Protein AF-A0A3B8W737-F1 (afdb_monomer)

Mean predicted aligned error: 5.56 Å

pLDDT: mean 86.12, std 14.9, range [47.5, 97.19]

Secondary structure (DSSP, 8-state):
---THHHHHHHHHHHHHHHHHHHHHH---HHHHHHHHHHHSSHHHHHHHH--

Radius of gyration: 12.67 Å; Cα contacts (8 Å, |Δi|>4): 26; chains: 1; bounding box: 25×18×40 Å

Sequence (52 aa):
GNRMVDMQLTNQKLVNRGVRMLMQELQVDEAEAERLLALHGSVRHVLDAHRG

Foldseek 3Di:
DDDCPVVVVVVVVVLQVLLVVCCVVVVDDSVVSNVLCVVQVGSVSSVVVVVD

Solvent-accessible surface area (backbone atoms only — not comparable to full-atom values): 2990 Å² total; per-residue (Å²): 136,91,61,70,65,65,52,55,57,46,49,53,52,52,50,55,51,42,26,54,49,41,20,69,76,67,72,44,53,67,71,56,22,45,50,44,36,68,74,50,72,34,62,64,49,40,53,54,63,70,73,101

Nearest PDB structures (foldseek):
  4g3o-assembly1_A  TM=7.454E-01  e=4.875E+00  Homo sapiens

Structure (mmCIF, N/CA/C/O backbone):
data_AF-A0A3B8W737-F1
#
_entry.id   AF-A0A3B8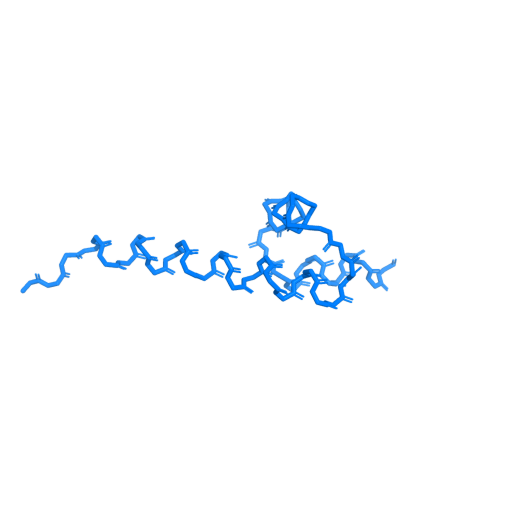W737-F1
#
loop_
_atom_site.group_PDB
_atom_site.id
_atom_site.type_symbol
_atom_site.label_atom_id
_atom_site.label_alt_id
_atom_site.label_comp_id
_atom_site.label_asym_id
_atom_site.label_entity_id
_atom_site.label_seq_id
_atom_site.pdbx_PDB_ins_code
_atom_site.Cartn_x
_atom_site.Cartn_y
_atom_site.Cartn_z
_atom_site.occupancy
_atom_site.B_iso_or_equiv
_atom_site.auth_seq_id
_atom_site.auth_comp_id
_atom_site.auth_asym_id
_atom_site.auth_atom_id
_atom_site.pdbx_PDB_model_num
ATOM 1 N N . GLY A 1 1 ? -9.602 -4.773 31.144 1.00 51.53 1 GLY A N 1
ATOM 2 C CA . GLY A 1 1 ? -9.385 -5.907 30.231 1.00 51.53 1 GLY A CA 1
ATOM 3 C C . GLY A 1 1 ? -9.525 -5.422 28.809 1.00 51.53 1 GLY A C 1
ATOM 4 O O . GLY A 1 1 ? -10.651 -5.315 28.345 1.00 51.53 1 GLY A O 1
ATOM 5 N N . ASN A 1 2 ? -8.415 -5.096 28.145 1.00 47.50 2 ASN A N 1
ATOM 6 C CA . ASN A 1 2 ? -8.444 -4.692 26.739 1.00 47.50 2 ASN A CA 1
ATOM 7 C C . ASN A 1 2 ? -8.353 -5.943 25.880 1.00 47.50 2 ASN A C 1
ATOM 9 O O . ASN A 1 2 ? -7.293 -6.543 25.713 1.00 47.50 2 ASN A O 1
ATOM 13 N N . ARG A 1 3 ? -9.529 -6.390 25.444 1.00 50.50 3 ARG A N 1
ATOM 14 C CA . ARG A 1 3 ? -9.699 -7.569 24.607 1.00 50.50 3 ARG A CA 1
ATOM 15 C C . ARG A 1 3 ? -9.207 -7.241 23.202 1.00 50.50 3 ARG A C 1
ATOM 17 O O . ARG A 1 3 ? -9.474 -6.163 22.690 1.00 50.50 3 ARG A O 1
ATOM 24 N N . MET A 1 4 ? -8.561 -8.222 22.583 1.00 64.75 4 MET A N 1
ATOM 25 C CA . MET A 1 4 ? -8.013 -8.279 21.217 1.00 64.75 4 MET A CA 1
ATOM 26 C C . MET A 1 4 ? -8.924 -7.789 20.063 1.00 64.75 4 MET A C 1
ATOM 28 O O . MET A 1 4 ? -8.516 -7.834 18.907 1.00 64.75 4 MET A O 1
ATOM 32 N N . VAL A 1 5 ? -10.129 -7.293 20.347 1.00 60.19 5 VAL A N 1
ATOM 33 C CA . VAL A 1 5 ? -11.061 -6.677 19.393 1.00 60.19 5 VAL A CA 1
ATOM 34 C C . VAL A 1 5 ? -10.490 -5.367 18.831 1.00 60.19 5 VAL A C 1
ATOM 36 O O . VAL A 1 5 ? -10.534 -5.149 17.621 1.00 60.19 5 VAL A O 1
ATOM 39 N N . ASP A 1 6 ? -9.841 -4.545 19.668 1.00 59.56 6 ASP A N 1
ATOM 40 C CA . ASP A 1 6 ? -9.172 -3.313 19.212 1.00 59.56 6 ASP A CA 1
ATOM 41 C C . ASP A 1 6 ? 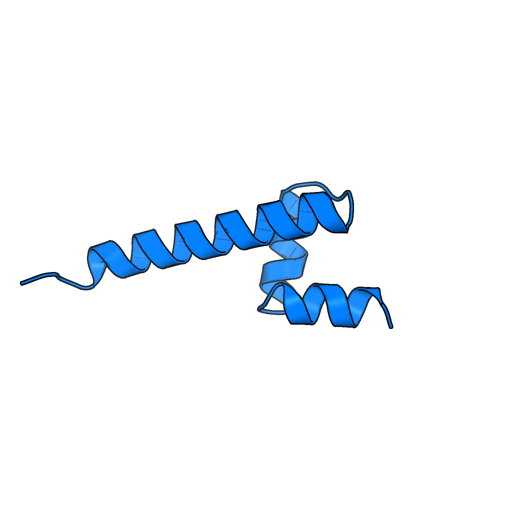-7.983 -3.613 18.284 1.00 59.56 6 ASP A C 1
ATOM 43 O O . ASP A 1 6 ? -7.645 -2.825 17.397 1.00 59.56 6 ASP A O 1
ATOM 47 N N . MET A 1 7 ? -7.352 -4.780 18.453 1.00 60.00 7 MET A N 1
ATOM 48 C CA . MET A 1 7 ? -6.189 -5.187 17.667 1.00 60.00 7 MET A CA 1
ATOM 49 C C . MET A 1 7 ? -6.577 -5.651 16.256 1.00 60.00 7 MET A C 1
ATOM 51 O O . MET A 1 7 ? -5.871 -5.327 15.307 1.00 60.00 7 MET A O 1
ATOM 55 N N . GLN A 1 8 ? -7.731 -6.308 16.076 1.00 63.34 8 GLN A N 1
ATOM 56 C CA . GLN A 1 8 ? -8.253 -6.635 14.737 1.00 63.34 8 GLN A CA 1
ATOM 57 C C . GLN A 1 8 ? -8.586 -5.369 13.930 1.00 63.34 8 GLN A C 1
ATOM 59 O O . GLN A 1 8 ? -8.193 -5.250 12.769 1.00 63.34 8 GLN A O 1
ATOM 64 N N . LEU A 1 9 ? -9.215 -4.375 14.569 1.00 64.81 9 LEU A N 1
ATOM 65 C CA . LEU A 1 9 ? -9.432 -3.049 13.975 1.00 64.81 9 LEU A CA 1
ATOM 66 C C . LEU A 1 9 ? -8.104 -2.327 13.679 1.00 64.81 9 LEU A C 1
ATOM 68 O O . LEU A 1 9 ? -7.995 -1.598 12.693 1.00 64.81 9 LEU A O 1
ATOM 72 N N . THR A 1 10 ? -7.077 -2.540 14.507 1.00 62.91 10 THR A N 1
ATOM 73 C CA . THR A 1 10 ? -5.721 -2.010 14.281 1.00 62.91 10 THR A CA 1
ATOM 74 C C . THR A 1 10 ? -5.055 -2.661 13.070 1.00 62.91 10 THR A C 1
ATOM 76 O O . THR A 1 10 ? -4.447 -1.953 12.270 1.00 62.91 10 THR A O 1
ATOM 79 N N . ASN A 1 11 ? -5.236 -3.966 12.863 1.00 76.25 11 ASN A N 1
ATOM 80 C CA . ASN A 1 11 ? -4.718 -4.655 11.682 1.00 76.25 11 ASN A CA 1
ATOM 81 C C . ASN A 1 11 ? -5.353 -4.118 10.396 1.00 76.25 11 ASN A C 1
ATOM 83 O O . ASN A 1 11 ? -4.623 -3.811 9.459 1.00 76.25 11 ASN A O 1
ATOM 87 N N . GLN A 1 12 ? -6.670 -3.887 10.374 1.00 84.81 12 GLN A N 1
ATOM 88 C CA . GLN A 1 12 ? -7.312 -3.262 9.212 1.00 84.81 12 GLN A CA 1
ATOM 89 C C . GLN A 1 12 ? -6.762 -1.850 8.942 1.00 84.81 12 GLN A C 1
ATOM 91 O O . GLN A 1 12 ? -6.504 -1.489 7.797 1.00 84.81 12 GLN A O 1
ATOM 96 N N . LYS A 1 13 ? -6.506 -1.051 9.989 1.00 87.44 13 LYS A N 1
ATOM 97 C CA . LYS A 1 13 ? -5.875 0.275 9.838 1.00 87.44 13 LYS A CA 1
ATOM 98 C C . LYS A 1 13 ? -4.461 0.185 9.258 1.00 87.44 13 LYS A C 1
ATOM 100 O O . LYS A 1 13 ? -4.087 1.036 8.452 1.00 87.44 13 LYS A O 1
ATOM 105 N N . LEU A 1 14 ? -3.678 -0.816 9.662 1.00 88.50 14 LEU A N 1
ATOM 106 C CA . LEU A 1 14 ? -2.334 -1.051 9.129 1.00 88.50 14 LEU A CA 1
ATOM 107 C C . LEU A 1 14 ? -2.378 -1.484 7.661 1.00 88.50 14 LEU A C 1
ATOM 109 O O . LEU A 1 14 ? -1.603 -0.954 6.866 1.00 88.50 14 LEU A O 1
ATOM 113 N N . VAL A 1 15 ? -3.315 -2.363 7.296 1.00 90.31 15 VAL A N 1
ATOM 114 C CA . VAL A 1 15 ? -3.549 -2.776 5.903 1.00 90.31 15 VAL A CA 1
ATOM 115 C C . VAL A 1 15 ? -3.915 -1.565 5.048 1.00 90.31 15 VAL A C 1
ATOM 117 O O . VAL A 1 15 ? -3.206 -1.271 4.091 1.00 90.31 15 VAL A O 1
ATOM 120 N N . ASN A 1 16 ? -4.911 -0.773 5.456 1.00 93.44 16 ASN A N 1
ATOM 121 C CA . ASN A 1 16 ? -5.329 0.422 4.713 1.00 93.44 16 ASN A CA 1
ATOM 122 C C . ASN A 1 16 ? -4.188 1.448 4.577 1.00 93.44 16 ASN A C 1
ATOM 124 O O . ASN A 1 16 ? -4.064 2.131 3.560 1.00 93.44 16 ASN A O 1
ATOM 128 N N . ARG A 1 17 ? -3.326 1.571 5.595 1.00 95.38 17 ARG A N 1
ATOM 129 C CA . ARG A 1 17 ? -2.133 2.425 5.522 1.00 95.38 17 ARG A CA 1
ATOM 130 C C . ARG A 1 17 ? -1.111 1.884 4.519 1.00 95.38 17 ARG A C 1
ATOM 132 O O . ARG A 1 17 ? -0.495 2.681 3.816 1.00 95.38 17 ARG A O 1
ATOM 139 N N . GLY A 1 18 ? -0.932 0.566 4.456 1.00 95.62 18 GLY A N 1
ATOM 140 C CA . GLY A 1 18 ? -0.067 -0.088 3.478 1.00 95.62 18 GLY A CA 1
ATOM 141 C C . GLY A 1 18 ? -0.548 0.121 2.045 1.00 95.62 18 GLY A C 1
ATOM 142 O O . GLY A 1 18 ? 0.242 0.533 1.201 1.00 95.62 18 GLY A O 1
ATOM 143 N N . VAL A 1 19 ? -1.850 -0.052 1.805 1.00 96.75 19 VAL A N 1
ATOM 144 C CA . VAL A 1 19 ? -2.499 0.206 0.509 1.00 96.75 19 VAL A CA 1
ATOM 145 C C . VAL A 1 19 ? -2.248 1.644 0.052 1.00 96.75 19 VAL A C 1
ATOM 147 O O . VAL A 1 19 ? -1.725 1.860 -1.036 1.00 96.75 19 VAL A O 1
ATOM 150 N N . ARG A 1 20 ? -2.493 2.640 0.918 1.00 97.19 20 ARG A N 1
ATOM 151 C CA . ARG A 1 20 ? -2.230 4.057 0.595 1.00 97.19 20 ARG A CA 1
ATOM 152 C C . ARG A 1 20 ? -0.764 4.352 0.277 1.00 97.19 20 ARG A C 1
ATOM 154 O O . ARG A 1 20 ? -0.499 5.166 -0.600 1.00 97.19 20 ARG A O 1
ATOM 161 N N . MET A 1 21 ? 0.174 3.712 0.981 1.00 96.38 21 MET A N 1
ATOM 162 C CA . MET A 1 21 ? 1.604 3.835 0.676 1.00 96.38 21 MET A CA 1
ATOM 163 C C . MET A 1 21 ? 1.910 3.313 -0.730 1.00 96.38 21 MET A C 1
ATOM 165 O O . MET A 1 21 ? 2.572 3.996 -1.501 1.00 96.38 21 MET A O 1
ATOM 169 N N . LEU A 1 22 ? 1.386 2.138 -1.088 1.00 96.31 22 LEU A N 1
ATOM 170 C CA . LEU A 1 22 ? 1.602 1.551 -2.411 1.00 96.31 22 LEU A CA 1
ATOM 171 C C . LEU A 1 22 ? 0.977 2.388 -3.528 1.00 96.31 22 LEU A C 1
ATOM 173 O O . LEU A 1 22 ? 1.626 2.601 -4.545 1.00 96.31 22 LEU A O 1
ATOM 177 N N . MET A 1 23 ? -0.229 2.923 -3.326 1.00 97.00 23 MET A N 1
ATOM 178 C CA . MET A 1 23 ? -0.858 3.833 -4.291 1.00 97.00 23 MET A CA 1
ATOM 179 C C . MET A 1 23 ? 0.009 5.071 -4.561 1.00 97.00 23 MET A C 1
ATOM 181 O O . MET A 1 23 ? 0.155 5.484 -5.706 1.00 97.00 23 MET A O 1
ATOM 185 N N . GLN A 1 24 ? 0.603 5.664 -3.520 1.00 96.25 24 GLN A N 1
ATOM 186 C CA . GLN A 1 24 ? 1.452 6.854 -3.659 1.00 96.25 24 GLN A CA 1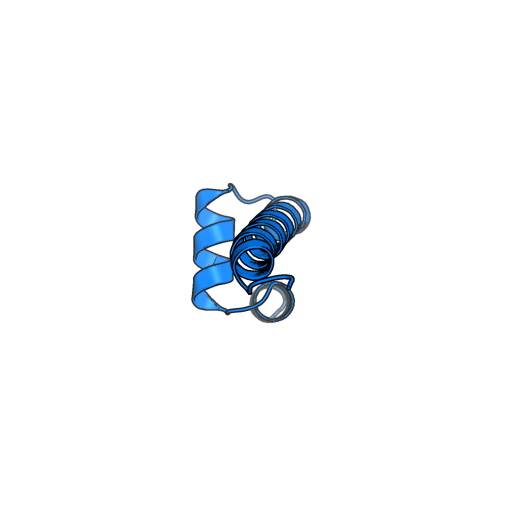
ATOM 187 C C . GLN A 1 24 ? 2.783 6.545 -4.353 1.00 96.25 24 GLN A C 1
ATOM 189 O O . GLN A 1 24 ? 3.186 7.282 -5.253 1.00 96.25 24 GLN A O 1
ATOM 194 N N . GLU A 1 25 ? 3.444 5.458 -3.951 1.00 95.25 25 GLU A N 1
ATOM 195 C CA . GLU A 1 25 ? 4.769 5.078 -4.455 1.00 95.25 25 GLU A CA 1
ATOM 196 C C . GLU A 1 25 ? 4.721 4.504 -5.876 1.00 95.25 25 GLU A C 1
ATOM 198 O O . GLU A 1 25 ? 5.596 4.793 -6.687 1.00 95.25 25 GLU A O 1
ATOM 203 N N . LEU A 1 26 ? 3.701 3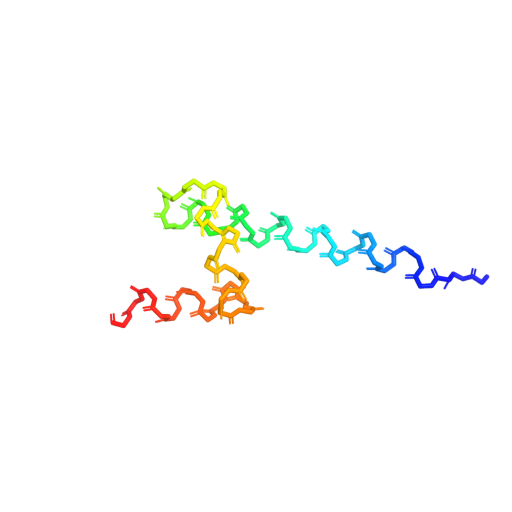.699 -6.189 1.00 94.69 26 LEU A N 1
ATOM 204 C CA . LEU A 1 26 ? 3.580 2.994 -7.469 1.00 94.69 26 LEU A CA 1
ATOM 205 C C . LEU A 1 26 ? 2.606 3.671 -8.441 1.00 94.69 26 LEU A C 1
ATOM 207 O O . LEU A 1 26 ? 2.486 3.226 -9.578 1.00 94.69 26 LEU A O 1
ATOM 211 N N . GLN A 1 27 ? 1.911 4.733 -8.010 1.00 95.88 27 GLN A N 1
ATOM 212 C CA . GLN A 1 27 ? 0.883 5.431 -8.797 1.00 95.88 27 GLN A CA 1
ATOM 213 C C . GLN A 1 27 ? -0.217 4.480 -9.317 1.00 95.88 27 GLN A C 1
ATOM 215 O O . GLN A 1 27 ? -0.732 4.647 -10.421 1.00 95.88 27 GLN A O 1
ATOM 220 N N . VAL A 1 28 ? -0.571 3.472 -8.513 1.00 95.62 28 VAL A N 1
ATOM 2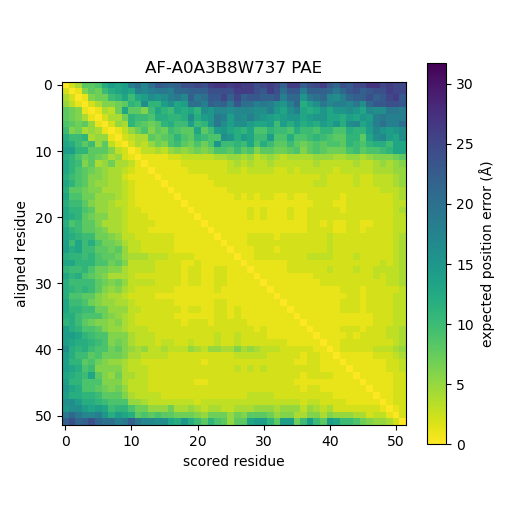21 C CA . VAL A 1 28 ? -1.625 2.489 -8.811 1.00 95.62 28 VAL A CA 1
ATOM 222 C C . VAL A 1 28 ? -2.921 2.820 -8.074 1.00 95.62 28 VAL A C 1
ATOM 224 O O . VAL A 1 28 ? -2.926 3.579 -7.101 1.00 95.62 28 VAL A O 1
ATOM 227 N N . ASP A 1 29 ? -4.030 2.241 -8.530 1.00 96.94 29 ASP A N 1
ATOM 228 C CA . ASP A 1 29 ? -5.308 2.363 -7.835 1.00 96.94 29 ASP A CA 1
ATOM 229 C C . ASP A 1 29 ? -5.361 1.509 -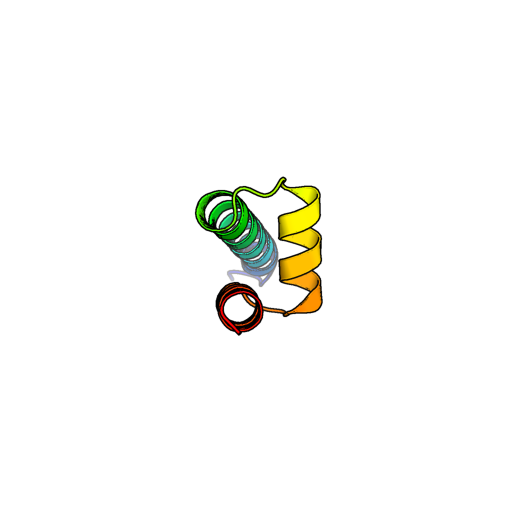6.552 1.00 96.94 29 ASP A C 1
ATOM 231 O O . ASP A 1 29 ? -4.476 0.705 -6.251 1.00 96.94 29 ASP A O 1
ATOM 235 N N . GLU A 1 30 ? -6.404 1.733 -5.752 1.00 95.56 30 GLU A N 1
ATOM 236 C CA . GLU A 1 30 ? -6.597 1.050 -4.470 1.00 95.56 30 GLU A CA 1
ATO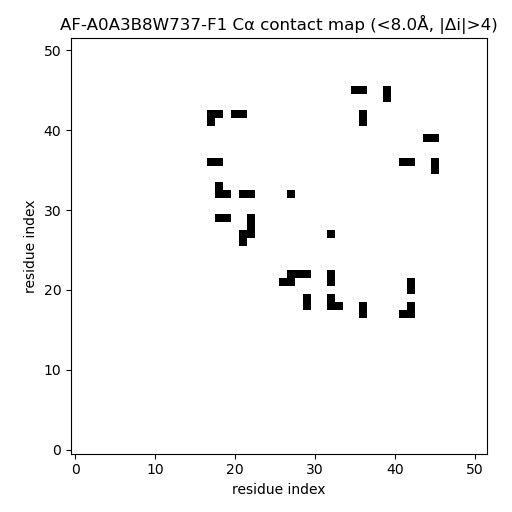M 237 C C . GLU A 1 30 ? -6.746 -0.465 -4.645 1.00 95.56 30 GLU A C 1
ATOM 239 O O . GLU A 1 30 ? -6.142 -1.229 -3.895 1.00 95.56 30 GLU A O 1
ATOM 244 N N . ALA A 1 31 ? -7.483 -0.899 -5.671 1.00 96.38 31 ALA A N 1
ATOM 245 C CA . ALA A 1 31 ? -7.722 -2.313 -5.941 1.00 96.38 31 ALA A CA 1
ATOM 246 C C . ALA A 1 31 ? -6.419 -3.047 -6.286 1.00 96.38 31 ALA A C 1
ATOM 248 O O . ALA A 1 31 ? -6.184 -4.169 -5.831 1.00 96.38 31 ALA A O 1
ATOM 249 N N . GLU A 1 32 ? -5.549 -2.415 -7.066 1.00 95.81 32 GLU A N 1
ATOM 250 C CA . GLU A 1 32 ? -4.252 -2.967 -7.418 1.00 95.81 32 GLU A CA 1
ATOM 251 C C . GLU A 1 32 ? -3.290 -2.956 -6.232 1.00 95.81 32 GLU A C 1
ATOM 253 O O . GLU A 1 32 ? -2.641 -3.966 -5.960 1.00 95.81 32 GLU A O 1
ATOM 258 N N . ALA A 1 33 ? -3.252 -1.871 -5.458 1.00 96.88 33 ALA A N 1
ATOM 259 C CA . ALA A 1 33 ? -2.465 -1.813 -4.230 1.00 96.88 33 ALA A CA 1
ATOM 260 C C . ALA A 1 33 ? -2.895 -2.880 -3.205 1.00 96.88 33 ALA A C 1
ATOM 262 O O . ALA A 1 33 ? -2.035 -3.498 -2.570 1.00 96.88 33 ALA A O 1
ATOM 263 N N . GLU A 1 34 ? -4.197 -3.139 -3.059 1.00 95.81 34 GLU A N 1
ATOM 264 C CA . GLU A 1 34 ? -4.726 -4.221 -2.222 1.00 95.81 34 GLU A CA 1
ATOM 265 C C . GLU A 1 34 ? -4.299 -5.597 -2.729 1.00 95.81 34 GLU A C 1
ATOM 267 O O . GLU A 1 34 ? -3.820 -6.417 -1.940 1.00 95.81 34 GLU A O 1
ATOM 272 N N . ARG A 1 35 ? -4.416 -5.846 -4.040 1.00 95.88 35 ARG A N 1
ATOM 273 C CA . ARG A 1 35 ? -3.980 -7.110 -4.650 1.00 95.88 35 ARG A CA 1
ATOM 274 C C . ARG A 1 35 ? -2.490 -7.348 -4.449 1.00 95.88 35 ARG A C 1
ATOM 276 O O . ARG A 1 35 ? -2.110 -8.437 -4.022 1.00 95.88 35 ARG A O 1
ATOM 283 N N . LEU A 1 36 ? -1.657 -6.339 -4.690 1.00 95.25 36 LEU A N 1
ATOM 284 C CA . LEU A 1 36 ? -0.212 -6.420 -4.485 1.00 95.25 36 LEU A CA 1
ATOM 285 C C . LEU A 1 36 ? 0.126 -6.669 -3.011 1.00 95.25 36 LEU A C 1
ATOM 287 O O . LEU A 1 36 ? 0.922 -7.554 -2.692 1.00 95.25 36 LEU A O 1
ATOM 291 N N . LEU A 1 37 ? -0.507 -5.941 -2.091 1.00 94.62 37 LEU A N 1
ATOM 292 C CA . LEU A 1 37 ? -0.260 -6.119 -0.663 1.00 94.62 37 LEU A CA 1
ATOM 293 C C . LEU A 1 37 ? -0.686 -7.510 -0.174 1.00 94.62 37 LEU A C 1
ATOM 295 O O . LEU A 1 37 ? 0.032 -8.112 0.624 1.00 94.62 37 LEU A O 1
ATOM 299 N N . ALA A 1 38 ? -1.809 -8.035 -0.668 1.00 93.19 38 ALA A N 1
ATOM 300 C CA . ALA A 1 38 ? -2.275 -9.384 -0.357 1.00 93.19 38 ALA A CA 1
ATOM 301 C C . ALA A 1 38 ? -1.355 -10.465 -0.948 1.00 93.19 38 ALA A C 1
ATOM 303 O O . ALA A 1 38 ? -1.082 -11.464 -0.284 1.00 93.19 38 ALA A O 1
ATOM 304 N N . LEU A 1 39 ? -0.847 -10.252 -2.165 1.00 93.94 39 LEU A N 1
ATOM 305 C CA . LEU A 1 39 ? 0.037 -11.188 -2.857 1.00 93.94 39 LEU A CA 1
ATOM 306 C C . LEU A 1 39 ? 1.422 -11.282 -2.199 1.00 93.94 39 LEU A C 1
ATOM 308 O O . LEU A 1 39 ? 1.958 -12.375 -2.033 1.00 93.94 39 LEU A O 1
ATOM 312 N N . HIS A 1 40 ? 2.001 -10.144 -1.814 1.00 93.62 40 HIS A N 1
ATOM 313 C CA . HIS A 1 40 ? 3.369 -10.068 -1.288 1.00 93.62 40 HIS A CA 1
ATOM 314 C C . HIS A 1 40 ? 3.441 -10.046 0.251 1.00 93.62 40 HIS A C 1
ATOM 316 O O . HIS A 1 40 ? 4.518 -10.200 0.838 1.00 93.62 40 HIS A O 1
ATOM 322 N N . GLY A 1 41 ? 2.309 -9.829 0.926 1.00 89.69 41 GLY A N 1
ATOM 323 C CA . GLY A 1 41 ? 2.156 -9.861 2.384 1.00 89.69 41 GLY A CA 1
ATOM 324 C C . GLY A 1 41 ? 2.715 -8.647 3.138 1.00 89.69 41 GLY A C 1
ATOM 325 O O . GLY A 1 41 ? 2.385 -8.447 4.307 1.00 89.69 41 GLY A O 1
ATOM 326 N N . SER A 1 42 ? 3.547 -7.812 2.509 1.00 93.75 42 SER A N 1
ATOM 327 C CA . SER A 1 42 ? 4.032 -6.560 3.096 1.00 93.75 42 SER A CA 1
ATOM 328 C C . SER A 1 42 ? 4.366 -5.522 2.027 1.00 93.75 42 SER A C 1
ATOM 330 O O . SER A 1 42 ? 4.811 -5.866 0.936 1.00 93.75 42 SER A O 1
ATOM 332 N N . VAL A 1 43 ? 4.228 -4.236 2.371 1.00 94.50 43 VAL A N 1
ATOM 333 C CA . VAL A 1 43 ? 4.599 -3.109 1.492 1.00 94.50 43 VAL A CA 1
ATOM 334 C C . VAL A 1 43 ? 6.049 -3.227 1.019 1.00 94.50 43 VAL A C 1
ATOM 336 O O . VAL A 1 43 ? 6.340 -2.967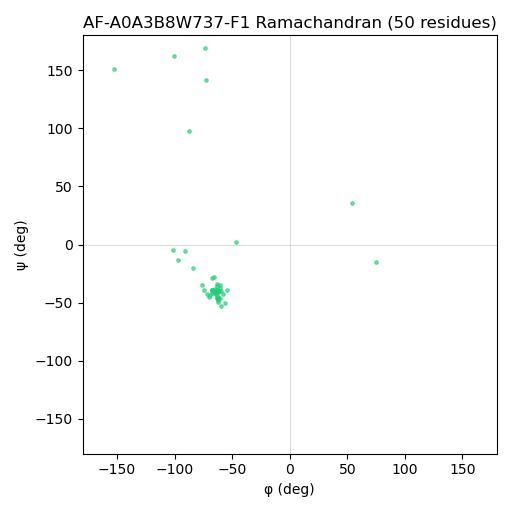 -0.141 1.00 94.50 43 VAL A O 1
ATOM 339 N N . ARG A 1 44 ? 6.962 -3.658 1.901 1.00 95.00 44 ARG A N 1
ATOM 340 C CA . ARG A 1 44 ? 8.382 -3.811 1.566 1.00 95.00 44 ARG A CA 1
ATOM 341 C C . ARG A 1 44 ? 8.594 -4.849 0.471 1.00 95.00 44 ARG A C 1
ATOM 343 O O . ARG A 1 44 ? 9.245 -4.538 -0.511 1.00 95.00 44 ARG A O 1
ATOM 350 N N . HIS A 1 45 ? 7.969 -6.018 0.594 1.00 95.62 45 HIS A N 1
ATOM 351 C CA . HIS A 1 45 ? 8.063 -7.055 -0.434 1.00 95.62 45 HIS A CA 1
ATOM 352 C C . HIS A 1 45 ? 7.474 -6.616 -1.778 1.00 95.62 45 HIS A C 1
ATOM 354 O O . HIS A 1 45 ? 8.023 -6.986 -2.809 1.00 95.62 45 HIS A O 1
ATOM 360 N N . VAL A 1 46 ? 6.391 -5.826 -1.785 1.00 95.88 46 VAL A N 1
ATOM 361 C CA . VAL A 1 46 ? 5.855 -5.258 -3.035 1.00 95.88 46 VAL A CA 1
ATOM 362 C C . VAL A 1 46 ? 6.885 -4.332 -3.684 1.00 95.88 46 VAL A C 1
ATOM 364 O O . VAL A 1 46 ? 7.172 -4.467 -4.869 1.00 95.88 46 VAL A O 1
ATOM 367 N N . LEU A 1 47 ? 7.464 -3.405 -2.912 1.00 94.25 47 LEU A N 1
ATOM 368 C CA . LEU A 1 47 ? 8.453 -2.453 -3.427 1.00 94.25 47 LEU A CA 1
ATOM 369 C C . LEU A 1 47 ? 9.740 -3.146 -3.892 1.00 94.25 47 LEU A C 1
ATOM 371 O O . LEU A 1 47 ? 10.300 -2.753 -4.912 1.00 94.25 47 LEU A O 1
ATOM 375 N N . ASP A 1 48 ? 10.187 -4.179 -3.179 1.00 94.56 48 ASP A N 1
ATOM 376 C CA . ASP A 1 48 ? 11.354 -4.976 -3.558 1.00 94.56 48 ASP A CA 1
ATOM 377 C C . ASP A 1 48 ? 11.087 -5.753 -4.858 1.00 94.56 48 ASP A C 1
ATOM 379 O O . ASP A 1 48 ? 11.933 -5.764 -5.747 1.00 94.56 48 ASP A O 1
ATOM 383 N N . ALA A 1 49 ? 9.890 -6.335 -5.011 1.00 91.44 49 ALA A N 1
ATOM 384 C CA . ALA A 1 49 ? 9.487 -7.036 -6.230 1.00 91.44 49 ALA A CA 1
ATOM 385 C C . ALA A 1 49 ? 9.312 -6.101 -7.439 1.00 91.44 49 ALA A C 1
ATOM 387 O 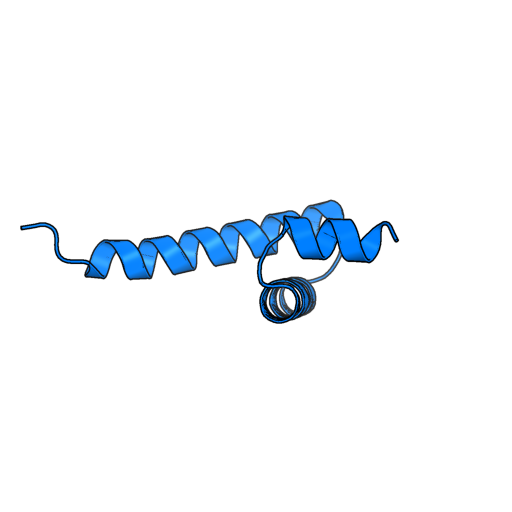O . ALA A 1 49 ? 9.510 -6.534 -8.568 1.00 91.44 49 ALA A O 1
ATOM 388 N N . HIS A 1 50 ? 8.947 -4.834 -7.218 1.00 86.56 50 HIS A N 1
ATOM 389 C CA . HIS A 1 50 ? 8.766 -3.850 -8.290 1.00 86.56 50 HIS A CA 1
ATOM 390 C C . HIS A 1 50 ? 10.073 -3.171 -8.736 1.00 86.56 50 HIS A C 1
ATOM 392 O O . HIS A 1 50 ? 10.133 -2.596 -9.818 1.00 86.56 50 HIS A O 1
ATOM 398 N N . ARG A 1 51 ? 11.117 -3.198 -7.897 1.00 83.06 51 ARG A N 1
ATOM 399 C CA . ARG A 1 51 ? 12.455 -2.660 -8.211 1.00 83.06 51 ARG A CA 1
ATOM 400 C C . ARG A 1 51 ? 13.401 -3.699 -8.828 1.00 83.06 51 ARG A C 1
ATOM 402 O O . ARG A 1 51 ? 14.530 -3.335 -9.155 1.00 83.06 51 ARG A O 1
ATOM 409 N N . GLY A 1 52 ? 12.968 -4.958 -8.910 1.00 61.81 52 GLY A N 1
ATOM 410 C CA . GLY A 1 52 ? 13.705 -6.077 -9.502 1.00 61.81 52 GLY A CA 1
ATOM 411 C C . GLY A 1 52 ? 13.575 -6.153 -11.014 1.00 61.81 52 GLY A C 1
ATOM 412 O O . GLY A 1 52 ? 12.502 -5.782 -11.535 1.00 61.81 52 GLY A O 1
#